Protein AF-A0A3C0APZ7-F1 (afdb_monomer)

Mean predicted aligned error: 13.55 Å

pLDDT: mean 83.1, std 17.29, range [38.62, 98.19]

Solvent-accessible surface area (backbone atoms only — not comparable to full-atom values): 8827 Å² total; per-residue (Å²): 139,86,82,87,84,90,82,88,80,79,71,66,66,64,59,57,59,59,67,74,69,73,79,76,78,73,78,77,69,78,77,70,59,94,86,65,74,79,60,93,86,74,73,74,55,76,66,56,51,48,52,51,52,52,52,62,49,48,72,32,54,46,53,64,85,29,27,54,70,100,46,60,48,64,36,74,67,33,55,51,48,53,52,53,40,56,66,42,58,80,81,44,96,66,71,79,42,72,53,68,48,56,58,33,66,42,86,90,45,96,80,47,56,55,70,29,66,40,72,68,57,37,52,47,32,49,53,48,53,53,52,53,38,43,75,70,73,49,130

Secondary structure (DSSP, 8-state):
----------SHHHHHHHHHSS-----------TTS-PPTTS---HHHHHHHHHHH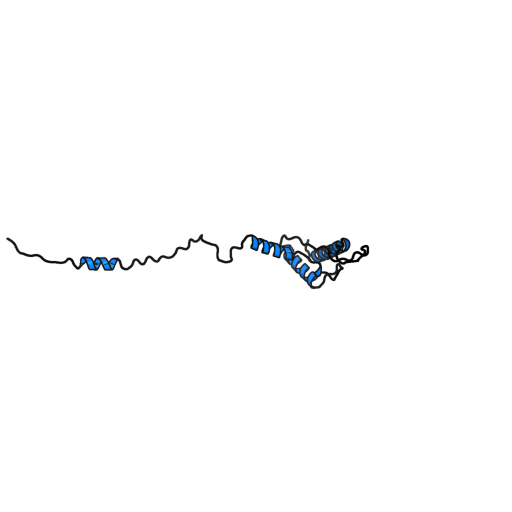HHTTEE-GGGBSTTSS-B-HHHHHHHHHHHHHTTT--PPPEEPPPSSEE-TTSSS--EEE--HHHHHHHHHHHHHHHHHTT--

Foldseek 3Di:
DDDDDDDDDPPPVVVVVVVVPPDPPPPPPVPPPPPPDDPPPPDDDPVVVVVVVVVVLCLLEAEPVQADPLALHGDPVSLVSLVVVLVCLVPDPHHRHYDWQQQAFDPPDPVRGRGDTDPVRSVSNVVVSVVSSVVSVND

Radius of gyration: 40.33 Å; Cα contacts (8 Å, |Δi|>4): 105; chains: 1; bounding box: 96×49×116 Å

Structure (mmCIF, N/CA/C/O backbone):
data_AF-A0A3C0APZ7-F1
#
_entry.id   AF-A0A3C0APZ7-F1
#
loop_
_atom_site.group_PDB
_atom_site.id
_atom_site.type_symbol
_atom_site.label_atom_id
_atom_site.label_alt_id
_atom_site.label_comp_id
_atom_site.label_asym_id
_atom_site.label_entity_id
_atom_site.label_seq_id
_atom_site.pdbx_PDB_ins_code
_atom_site.Cartn_x
_atom_site.Cartn_y
_atom_site.Cartn_z
_atom_site.occupancy
_atom_site.B_iso_or_equiv
_atom_site.auth_seq_id
_atom_site.auth_comp_id
_atom_site.auth_asym_id
_atom_site.auth_atom_id
_atom_site.pdbx_PDB_model_num
ATOM 1 N N . MET A 1 1 ? -84.025 29.867 86.760 1.00 38.62 1 MET A N 1
ATOM 2 C CA . MET A 1 1 ? -84.185 30.443 85.404 1.00 38.62 1 MET A CA 1
ATOM 3 C C . MET A 1 1 ? -83.205 31.596 85.291 1.00 38.62 1 MET A C 1
ATOM 5 O O . MET A 1 1 ? -83.316 32.539 86.051 1.00 38.62 1 MET A O 1
ATOM 9 N N . SER A 1 2 ? -82.065 31.374 84.645 1.00 44.28 2 SER A N 1
ATOM 10 C CA . SER A 1 2 ? -81.815 31.618 83.211 1.00 44.28 2 SER A CA 1
ATOM 11 C C . SER A 1 2 ? -80.941 32.869 83.07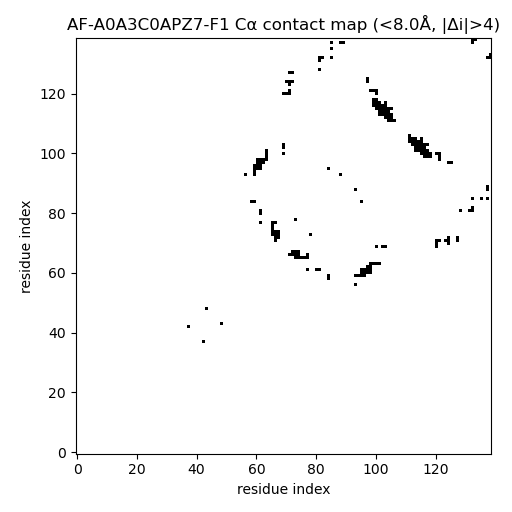2 1.00 44.28 2 SER A C 1
ATOM 13 O O . SER A 1 2 ? -81.441 33.988 83.111 1.00 44.28 2 SER A O 1
ATOM 15 N N . ILE A 1 3 ? -79.630 32.647 82.957 1.00 43.41 3 ILE A N 1
ATOM 16 C CA . ILE A 1 3 ? -78.614 33.656 82.635 1.00 43.41 3 ILE A CA 1
ATOM 17 C C . ILE A 1 3 ? -78.452 33.685 81.105 1.00 43.41 3 ILE A C 1
ATOM 19 O O . ILE A 1 3 ? -78.541 32.652 80.446 1.00 43.41 3 ILE A O 1
ATOM 23 N N . GLN A 1 4 ? -78.277 34.891 80.568 1.00 49.47 4 GLN A N 1
ATOM 24 C CA . GLN A 1 4 ? -78.013 35.233 79.160 1.00 49.47 4 GLN A CA 1
ATOM 25 C C . GLN A 1 4 ? -76.564 34.851 78.722 1.00 49.47 4 GLN A C 1
ATOM 27 O O . GLN A 1 4 ? -75.899 34.149 79.477 1.00 49.47 4 GLN A O 1
ATOM 32 N N . PRO A 1 5 ? -75.930 35.444 77.680 1.00 54.66 5 PRO A N 1
ATOM 33 C CA . PRO A 1 5 ? -76.294 35.736 76.283 1.00 54.66 5 PRO A CA 1
ATOM 34 C C . PRO A 1 5 ? -75.260 35.167 75.260 1.00 54.66 5 PRO A C 1
ATOM 36 O O . PRO A 1 5 ? -74.278 34.516 75.599 1.00 54.66 5 PRO A O 1
ATOM 39 N N . LYS A 1 6 ? -75.506 35.462 73.974 1.00 60.03 6 LYS A N 1
ATOM 40 C CA . LYS A 1 6 ? -74.662 35.283 72.772 1.00 60.03 6 LYS A CA 1
ATOM 41 C C . LYS A 1 6 ? -73.257 35.931 72.883 1.00 60.03 6 LYS A C 1
ATOM 43 O O . LYS A 1 6 ? -73.159 36.985 73.500 1.00 60.03 6 LYS A O 1
ATOM 48 N N . ILE A 1 7 ? -72.261 35.419 72.130 1.00 54.16 7 ILE A N 1
ATOM 49 C CA . ILE A 1 7 ? -71.457 36.123 71.082 1.00 54.16 7 ILE A CA 1
ATOM 50 C C . ILE A 1 7 ? -70.062 35.476 70.846 1.00 54.16 7 ILE A C 1
ATOM 52 O O . ILE A 1 7 ? -69.281 35.295 71.768 1.00 54.16 7 ILE A O 1
ATOM 56 N N . ALA A 1 8 ? -69.791 35.226 69.555 1.00 50.59 8 ALA A N 1
ATOM 57 C CA . ALA A 1 8 ? -68.523 35.223 68.800 1.00 50.59 8 ALA A CA 1
ATOM 58 C C . ALA A 1 8 ? -67.289 34.412 69.244 1.00 50.59 8 ALA A C 1
ATOM 60 O O . ALA A 1 8 ? -66.637 34.728 70.229 1.00 50.59 8 ALA A O 1
ATOM 61 N N . SER A 1 9 ? -66.822 33.549 68.330 1.00 48.12 9 SER A N 1
ATOM 62 C CA . SER A 1 9 ? -65.384 33.359 68.045 1.00 48.12 9 SER A CA 1
ATOM 63 C C . SER A 1 9 ? -65.138 32.590 66.729 1.00 48.12 9 SER A C 1
ATOM 65 O O . SER A 1 9 ? -64.423 31.597 66.680 1.00 48.12 9 SER A O 1
ATOM 67 N N . LEU A 1 10 ? -65.706 33.065 65.614 1.00 51.59 10 LEU A N 1
ATOM 68 C CA . LEU A 1 10 ? -65.445 32.506 64.275 1.00 51.59 10 LEU A CA 1
ATOM 69 C C . LEU A 1 10 ? -64.156 32.965 63.536 1.00 51.59 10 LEU A C 1
ATOM 71 O O . LEU A 1 10 ? -63.868 32.351 62.511 1.00 51.59 10 LEU A O 1
ATOM 75 N N . PRO A 1 11 ? -63.327 33.948 63.970 1.00 51.88 11 PRO A N 1
ATOM 76 C CA . PRO A 1 11 ? -62.185 34.369 63.146 1.00 51.88 11 PRO A CA 1
ATOM 77 C C . PRO A 1 11 ? -60.875 33.606 63.423 1.00 51.88 11 PRO A C 1
ATOM 79 O O . PRO A 1 11 ? -59.951 33.688 62.620 1.00 51.88 11 PRO A O 1
ATOM 82 N N . ALA A 1 12 ? -60.764 32.853 64.524 1.00 51.09 12 ALA A N 1
ATOM 83 C CA . ALA A 1 12 ? -59.490 32.239 64.927 1.00 51.09 12 ALA A CA 1
ATOM 84 C C . ALA A 1 12 ? -59.140 30.956 64.146 1.00 51.09 12 ALA A C 1
ATOM 86 O O . ALA A 1 12 ? -57.969 30.665 63.916 1.00 51.09 12 ALA A O 1
ATOM 87 N N . ILE A 1 13 ? -60.147 30.203 63.694 1.00 54.56 13 ILE A N 1
ATOM 88 C CA . ILE A 1 13 ? -59.936 28.911 63.018 1.00 54.56 13 ILE A CA 1
ATOM 89 C C . ILE A 1 13 ? -59.510 29.116 61.554 1.00 54.56 13 ILE A C 1
ATOM 91 O O . ILE A 1 13 ? -58.686 28.366 61.033 1.00 54.56 13 ILE A O 1
ATOM 95 N N . ALA A 1 14 ? -59.999 30.177 60.903 1.00 54.94 14 ALA A N 1
ATOM 96 C CA . ALA A 1 14 ? -59.677 30.475 59.508 1.00 54.94 14 ALA A CA 1
ATOM 97 C C . ALA A 1 14 ? -58.212 30.910 59.307 1.00 54.94 14 ALA A C 1
ATOM 99 O O . ALA A 1 14 ? -57.615 30.600 58.278 1.00 54.94 14 ALA A O 1
ATOM 100 N N . LEU A 1 15 ? -57.611 31.577 60.298 1.00 54.22 15 LEU A N 1
ATOM 101 C CA . LEU A 1 15 ? -56.221 32.036 60.218 1.00 54.22 15 LEU A CA 1
ATOM 102 C C . LEU A 1 15 ? -55.214 30.891 60.440 1.00 54.22 15 LEU A C 1
ATOM 104 O O . LEU A 1 15 ? -54.154 30.867 59.819 1.00 54.22 15 LEU A O 1
ATOM 108 N N . ALA A 1 16 ? -55.569 29.901 61.267 1.00 57.19 16 ALA A N 1
ATOM 109 C CA . ALA A 1 16 ? -54.731 28.727 61.509 1.00 57.19 16 ALA A CA 1
ATOM 110 C C . ALA A 1 16 ? -54.654 27.792 60.286 1.00 57.19 16 ALA A C 1
ATOM 112 O O . ALA A 1 16 ? -53.605 27.208 60.024 1.00 57.19 16 ALA A O 1
ATOM 113 N N . ALA A 1 17 ? -55.728 27.691 59.494 1.00 57.53 17 ALA A N 1
ATOM 114 C CA . ALA A 1 17 ? -55.761 26.832 58.308 1.00 57.53 17 ALA A CA 1
ATOM 115 C C . ALA A 1 17 ? -54.857 27.332 57.160 1.00 57.53 17 ALA A C 1
ATOM 117 O O . ALA A 1 17 ? -54.326 26.522 56.399 1.00 57.53 17 ALA A O 1
ATOM 118 N N . MET A 1 18 ? -54.627 28.647 57.051 1.00 57.19 18 MET A N 1
ATOM 119 C CA . MET A 1 18 ? -53.760 29.213 56.006 1.00 57.19 18 MET A CA 1
ATOM 120 C C . MET A 1 18 ? -52.263 29.034 56.295 1.00 57.19 18 MET A C 1
ATOM 122 O O . MET A 1 18 ? -51.472 28.968 55.358 1.00 57.19 18 MET A O 1
ATOM 126 N N . LEU A 1 19 ? -51.862 28.894 57.564 1.00 56.09 19 LEU A N 1
ATOM 127 C CA . LEU A 1 19 ? -50.453 28.715 57.940 1.00 56.09 19 LEU A CA 1
ATOM 128 C C . LEU A 1 19 ? -49.930 27.292 57.679 1.00 56.09 19 LEU A C 1
ATOM 130 O O . LEU A 1 19 ? -48.727 27.104 57.525 1.00 56.09 19 LEU A O 1
ATOM 134 N N . ILE A 1 20 ? -50.813 26.293 57.579 1.00 55.88 20 ILE A N 1
ATOM 135 C CA . ILE A 1 20 ? -50.422 24.884 57.383 1.00 55.88 20 ILE A CA 1
ATOM 136 C C . ILE A 1 20 ? -50.252 24.543 55.889 1.00 55.88 20 ILE A C 1
ATOM 138 O O . ILE A 1 20 ? -49.558 23.591 55.544 1.00 55.88 20 ILE A O 1
ATOM 142 N N . SER A 1 21 ? -50.810 25.349 54.977 1.00 57.91 21 SER A N 1
ATOM 143 C CA . SER A 1 21 ? -50.716 25.105 53.524 1.00 57.91 21 SER A CA 1
ATOM 144 C C . SER A 1 21 ? -49.507 25.770 52.844 1.00 57.91 21 SER A C 1
ATOM 146 O O . SER A 1 21 ? -49.362 25.674 51.629 1.00 57.91 21 SER A O 1
ATOM 148 N N . GLY A 1 22 ? -48.631 26.446 53.598 1.00 54.31 22 GLY A N 1
ATOM 149 C CA . GLY A 1 22 ? -47.574 27.303 53.042 1.00 54.31 22 GLY A CA 1
ATOM 150 C C . GLY A 1 22 ? -46.266 26.626 52.613 1.00 54.31 22 GLY A C 1
ATOM 151 O O . GLY A 1 22 ? -45.477 27.261 51.923 1.00 54.31 22 GLY A O 1
ATOM 152 N N . CYS A 1 23 ? -46.009 25.362 52.967 1.00 60.34 23 CYS A N 1
ATOM 153 C CA . CYS A 1 23 ? -44.718 24.716 52.683 1.00 60.34 23 CYS A CA 1
ATOM 154 C C . CYS A 1 23 ? -44.875 23.296 52.125 1.00 60.34 23 CYS A C 1
ATOM 156 O O . CYS A 1 23 ? -44.377 22.330 52.694 1.00 60.34 23 CYS A O 1
ATOM 158 N N . GLN A 1 24 ? -45.539 23.157 50.981 1.00 58.34 24 GLN A N 1
ATOM 159 C CA . GLN A 1 24 ? -45.313 22.013 50.094 1.00 58.34 24 GLN A CA 1
ATOM 160 C C . GLN A 1 24 ? -44.820 22.522 48.744 1.00 58.34 24 GLN A C 1
ATOM 162 O O . GLN A 1 24 ? -45.464 22.354 47.712 1.00 58.34 24 GLN A O 1
ATOM 167 N N . HIS A 1 25 ? -43.649 23.163 48.751 1.00 54.84 25 HIS A N 1
ATOM 168 C CA . HIS A 1 25 ? -42.860 23.271 47.533 1.00 54.84 25 HIS A CA 1
ATOM 169 C C . HIS A 1 25 ? -42.387 21.853 47.219 1.00 54.84 25 HIS A C 1
ATOM 171 O O . HIS A 1 25 ? -41.370 21.399 47.744 1.00 54.84 25 HIS A O 1
ATOM 177 N N . LYS A 1 26 ? -43.187 21.104 46.448 1.00 58.81 26 LYS A N 1
ATOM 178 C CA . LYS A 1 26 ? -42.721 19.857 45.853 1.00 58.81 26 LYS A CA 1
ATOM 179 C C . LYS A 1 26 ? -41.481 20.241 45.066 1.00 58.81 26 LYS A C 1
ATOM 181 O O . LYS A 1 26 ? -41.586 20.928 44.053 1.00 58.81 26 LYS A O 1
ATOM 186 N N . GLN A 1 27 ? -40.311 19.864 45.574 1.00 58.06 27 GLN A N 1
ATOM 187 C CA . GLN A 1 27 ? -39.112 19.869 44.765 1.00 58.06 27 GLN A CA 1
ATOM 188 C C . GLN A 1 27 ? -39.412 18.898 43.632 1.00 58.06 27 GLN A C 1
ATOM 190 O O . GLN A 1 27 ? -39.370 17.683 43.811 1.00 58.06 27 GLN A O 1
ATOM 195 N N . HIS A 1 28 ? -39.815 19.441 42.489 1.00 53.41 28 HIS A N 1
ATOM 196 C CA . HIS A 1 28 ? -39.786 18.719 41.237 1.00 53.41 28 HIS A CA 1
ATOM 197 C C . HIS A 1 28 ? -38.305 18.544 40.909 1.00 53.41 28 HIS A C 1
ATOM 199 O O . HIS A 1 28 ? -37.739 19.280 40.107 1.00 53.41 28 HIS A O 1
ATOM 205 N N . HIS A 1 29 ? -37.652 17.604 41.593 1.00 57.47 29 HIS A N 1
ATOM 206 C CA . HIS A 1 29 ? -36.475 16.972 41.032 1.00 57.47 29 HIS A CA 1
ATOM 207 C C . HIS A 1 29 ? -37.005 16.287 39.783 1.00 57.47 29 HIS A C 1
ATOM 209 O O . HIS A 1 29 ? -37.800 15.352 39.879 1.00 57.47 29 HIS A O 1
ATOM 215 N N . ALA A 1 30 ? -36.693 16.847 38.617 1.00 60.88 30 ALA A N 1
ATOM 216 C CA . ALA A 1 30 ? -36.866 16.121 37.377 1.00 60.88 30 ALA A CA 1
ATOM 217 C C . ALA A 1 30 ? -35.982 14.882 37.515 1.00 60.88 30 ALA A C 1
ATOM 2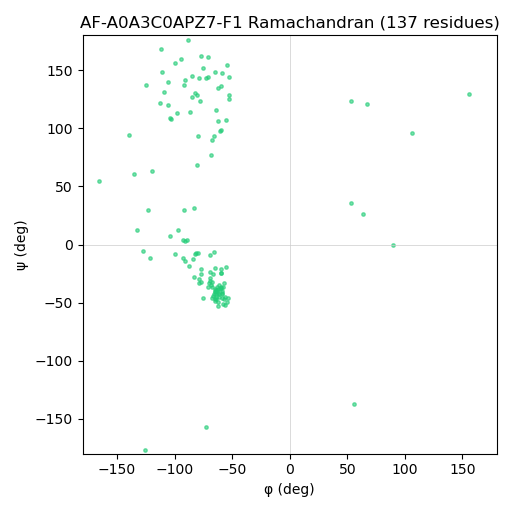19 O O . ALA A 1 30 ? -34.760 14.965 37.405 1.00 60.88 30 AL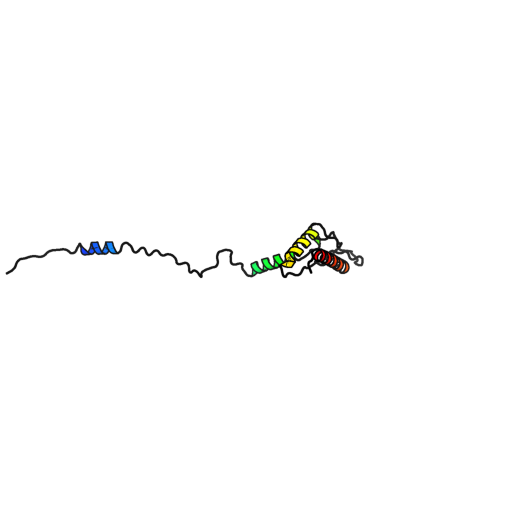A A O 1
ATOM 220 N N . GLU A 1 31 ? -36.597 13.762 37.875 1.00 58.56 31 GLU A N 1
ATOM 221 C CA . GLU A 1 31 ? -35.961 12.459 37.840 1.00 58.56 31 GLU A CA 1
ATOM 222 C C . GLU A 1 31 ? -35.712 12.200 36.356 1.00 58.56 31 GLU A C 1
ATOM 224 O O . GLU A 1 31 ? -36.622 11.827 35.618 1.00 58.56 31 GLU A O 1
ATOM 229 N N . ILE A 1 32 ? -34.517 12.557 35.876 1.00 62.00 32 ILE A N 1
ATOM 230 C CA . ILE A 1 32 ? -34.091 12.180 34.533 1.00 62.00 32 ILE A CA 1
ATOM 231 C C . ILE A 1 32 ? -34.027 10.655 34.582 1.00 62.00 32 ILE A C 1
ATOM 233 O O . ILE A 1 32 ? -33.253 10.130 35.389 1.00 62.00 32 ILE A O 1
ATOM 237 N N . PRO A 1 33 ? -34.856 9.936 33.805 1.00 64.88 33 PRO A N 1
ATOM 238 C CA . PRO A 1 33 ? -34.809 8.486 33.793 1.00 64.88 33 PRO A CA 1
ATOM 239 C C . PRO A 1 33 ? -33.368 8.062 33.517 1.00 64.88 33 PRO A C 1
ATOM 241 O O . PRO A 1 33 ? -32.783 8.499 32.523 1.00 64.88 33 PRO A O 1
ATOM 244 N N . TYR A 1 34 ? -32.804 7.233 34.398 1.00 57.66 34 TYR A N 1
ATOM 245 C CA . TYR A 1 34 ? -31.435 6.717 34.277 1.00 57.66 34 TYR A CA 1
ATOM 246 C C . TYR A 1 34 ? -31.197 6.004 32.928 1.00 57.66 34 TYR A C 1
ATOM 248 O O . TYR A 1 34 ? -30.066 5.927 32.462 1.00 57.66 34 TYR A O 1
ATOM 256 N N . ASP A 1 35 ? -32.277 5.591 32.255 1.00 65.69 35 ASP A N 1
ATOM 257 C CA . ASP A 1 35 ? -32.267 4.941 30.941 1.00 65.69 35 ASP A CA 1
ATOM 258 C C . ASP A 1 35 ? -32.421 5.892 29.737 1.00 65.69 35 ASP A C 1
ATOM 260 O O . ASP A 1 35 ? -32.535 5.434 28.600 1.00 65.69 35 ASP A O 1
ATOM 264 N N . SER A 1 36 ? -32.472 7.212 29.926 1.00 64.19 36 SER A N 1
ATOM 265 C CA . SER A 1 36 ? -32.793 8.123 28.821 1.00 64.19 36 SER A CA 1
ATOM 266 C C . SER A 1 36 ? -31.559 8.835 28.271 1.00 64.19 36 SER A C 1
ATOM 268 O O . SER A 1 36 ? -31.034 9.755 28.883 1.00 64.19 36 SER A O 1
ATOM 270 N N . VAL A 1 37 ? -31.178 8.399 27.065 1.00 69.25 37 VAL A N 1
ATOM 271 C CA . VAL A 1 37 ? -30.173 8.929 26.126 1.00 69.25 37 VAL A CA 1
ATOM 272 C C . VAL A 1 37 ? -28.706 8.853 26.554 1.00 69.25 37 VAL A C 1
ATOM 274 O O . VAL A 1 37 ? -28.271 9.430 27.547 1.00 69.25 37 VAL A O 1
ATOM 277 N N . ALA A 1 38 ? -27.918 8.151 25.732 1.00 78.38 38 ALA A N 1
ATOM 278 C CA . ALA A 1 38 ? -26.475 8.085 25.898 1.00 78.38 38 ALA A CA 1
ATOM 279 C C . ALA A 1 38 ? -25.867 9.505 25.841 1.00 78.38 38 ALA A C 1
ATOM 281 O O . ALA A 1 38 ? -26.399 10.366 25.128 1.00 78.38 38 ALA A O 1
ATOM 282 N N . PRO A 1 39 ? -24.774 9.775 26.580 1.00 81.94 39 PRO A N 1
ATOM 283 C CA . PRO A 1 39 ? -24.165 11.099 26.622 1.00 81.94 39 PRO A CA 1
ATOM 284 C C . PRO A 1 39 ? -23.866 11.636 25.218 1.00 81.94 39 PRO A C 1
ATOM 286 O O . PRO A 1 39 ? -23.489 10.881 24.318 1.00 81.94 39 PRO A O 1
ATOM 289 N N . LEU A 1 40 ? -24.014 12.947 25.023 1.00 78.06 40 LEU A N 1
ATOM 290 C CA . LEU A 1 40 ? -23.688 13.579 23.744 1.00 78.06 40 LEU A CA 1
ATOM 291 C C . LEU A 1 40 ? -22.254 13.212 23.329 1.00 78.06 40 LEU A C 1
ATOM 293 O O . LEU A 1 40 ? -21.324 13.342 24.122 1.00 78.06 40 LEU A O 1
ATOM 297 N N . GLY A 1 41 ? -22.100 12.725 22.097 1.00 80.44 41 GLY A N 1
ATOM 298 C CA . GLY A 1 41 ? -20.822 12.247 21.559 1.00 80.44 41 GLY A CA 1
ATOM 299 C C . GLY A 1 41 ? -20.512 10.764 21.795 1.00 80.44 41 GLY A C 1
ATOM 300 O O . GLY A 1 41 ? -19.477 10.303 21.336 1.00 80.44 41 GLY A O 1
ATOM 301 N N . THR A 1 42 ? -21.382 10.003 22.470 1.00 82.56 42 THR A N 1
ATOM 302 C CA . THR A 1 42 ? -21.197 8.542 22.653 1.00 82.56 42 THR A CA 1
ATOM 303 C C . THR A 1 42 ? -21.890 7.691 21.592 1.00 82.56 42 THR A C 1
ATOM 305 O O . THR A 1 42 ? -21.634 6.494 21.505 1.00 82.56 42 THR A O 1
ATOM 308 N N . ILE A 1 43 ? -22.761 8.297 20.782 1.00 83.44 43 ILE A N 1
ATOM 309 C CA . ILE A 1 43 ? -23.449 7.638 19.672 1.00 83.44 43 ILE A CA 1
ATOM 310 C C . ILE A 1 43 ? -22.917 8.250 18.382 1.00 83.44 43 ILE A C 1
ATOM 312 O O . ILE A 1 43 ? -23.027 9.458 18.178 1.00 83.44 43 ILE A O 1
ATOM 316 N N . SER A 1 44 ? -22.360 7.401 17.528 1.00 87.00 44 SER A N 1
ATOM 317 C CA . SER A 1 44 ? -22.036 7.716 16.141 1.00 87.00 44 SER A CA 1
ATOM 318 C C . SER A 1 44 ? -23.059 7.011 15.257 1.00 87.00 44 SER A C 1
ATOM 320 O O . SER A 1 44 ? -23.452 5.886 15.576 1.00 87.00 44 SER A O 1
ATOM 322 N N . ASP A 1 45 ? -23.542 7.656 14.199 1.00 90.25 45 ASP A N 1
ATOM 323 C CA . ASP A 1 45 ? -24.448 6.984 13.269 1.00 90.25 45 ASP A CA 1
ATOM 324 C C . ASP A 1 45 ? -23.705 5.927 12.433 1.00 90.25 45 ASP A C 1
ATOM 326 O O . ASP A 1 45 ? -22.477 5.934 12.322 1.00 90.25 45 ASP A O 1
ATOM 330 N N . ASP A 1 46 ? -24.449 4.995 11.838 1.00 93.44 46 ASP A N 1
ATOM 331 C CA . ASP A 1 46 ? -23.867 3.897 11.059 1.00 93.44 46 ASP A CA 1
ATOM 332 C C . ASP A 1 46 ? -23.025 4.382 9.864 1.00 93.44 46 ASP A C 1
ATOM 334 O O . ASP A 1 46 ? -22.164 3.649 9.377 1.00 93.44 46 ASP A O 1
ATOM 338 N N . ILE A 1 47 ? -23.286 5.585 9.339 1.00 94.50 47 ILE A N 1
ATOM 339 C CA . ILE A 1 47 ? -22.530 6.148 8.215 1.00 94.50 47 ILE A CA 1
ATOM 340 C C . ILE A 1 47 ? -21.170 6.623 8.718 1.00 94.50 47 ILE A C 1
ATOM 342 O O . ILE A 1 47 ? -20.156 6.305 8.100 1.00 94.50 47 ILE A O 1
ATOM 346 N N . TRP A 1 48 ? -21.134 7.335 9.840 1.00 93.38 48 TRP A N 1
ATOM 347 C CA . TRP A 1 48 ? -19.902 7.812 10.461 1.00 93.38 48 TRP A CA 1
ATOM 348 C C . TRP A 1 48 ? -19.035 6.664 10.961 1.00 93.38 48 TRP A C 1
ATOM 350 O O . TRP A 1 48 ? -17.841 6.658 10.682 1.00 93.38 48 TRP A O 1
ATOM 360 N N . GLN A 1 49 ? -19.627 5.648 11.593 1.00 94.06 49 GLN A N 1
ATOM 361 C CA . GLN A 1 49 ? -18.889 4.444 11.993 1.00 94.06 49 GLN A CA 1
ATOM 362 C C . GLN A 1 49 ? -18.247 3.747 10.787 1.00 94.06 49 GLN A C 1
ATOM 364 O O . GLN A 1 49 ? -17.090 3.347 10.844 1.00 94.06 49 GLN A O 1
ATOM 369 N N . LYS A 1 50 ? -18.958 3.653 9.656 1.00 95.06 50 LYS A N 1
ATOM 370 C CA . LYS A 1 50 ? -18.384 3.092 8.422 1.00 95.06 50 LYS A CA 1
ATOM 371 C C . LYS A 1 50 ? -17.295 3.971 7.825 1.00 95.06 50 LYS A C 1
ATOM 373 O O . LYS A 1 50 ? -16.359 3.450 7.232 1.00 95.06 50 LYS A O 1
ATOM 378 N N . GLN A 1 51 ? -17.425 5.293 7.904 1.00 95.50 51 GLN A N 1
ATOM 379 C CA . GLN A 1 51 ? -16.375 6.204 7.446 1.00 95.50 51 GLN A CA 1
ATOM 380 C C . GLN A 1 51 ? -15.111 6.052 8.290 1.00 95.50 51 GLN A C 1
ATOM 382 O O . GLN A 1 51 ? -14.023 6.013 7.726 1.00 95.50 51 GLN A O 1
ATOM 387 N N . GLU A 1 52 ? -15.267 5.909 9.604 1.00 93.38 52 GLU A N 1
ATOM 388 C CA . GLU A 1 52 ? -14.179 5.626 10.536 1.00 93.38 52 GLU A CA 1
ATOM 389 C C . GLU A 1 52 ? -13.524 4.275 10.220 1.00 93.38 52 GLU A C 1
ATOM 391 O O . GLU A 1 52 ? -12.329 4.234 9.948 1.00 93.38 52 GLU A O 1
ATOM 396 N N . GLU A 1 53 ? -14.301 3.191 10.119 1.00 92.94 53 GLU A N 1
ATOM 397 C CA . GLU A 1 53 ? -13.779 1.856 9.790 1.00 92.94 53 GLU A CA 1
ATOM 398 C C . GLU A 1 53 ? -13.063 1.823 8.429 1.00 92.94 53 GLU A C 1
ATOM 400 O O . GLU A 1 53 ? -11.984 1.244 8.304 1.00 92.94 53 GLU A O 1
ATOM 405 N N . ASN A 1 54 ? -13.620 2.479 7.406 1.00 94.00 54 ASN A N 1
ATOM 406 C CA . ASN A 1 54 ? -12.985 2.563 6.090 1.00 94.00 54 ASN A CA 1
ATOM 407 C C . ASN A 1 54 ? -11.716 3.424 6.107 1.00 94.00 54 ASN A C 1
ATOM 409 O O . ASN A 1 54 ? -10.779 3.125 5.371 1.00 94.00 54 ASN A O 1
ATOM 413 N N . GLY A 1 55 ? -11.684 4.484 6.920 1.00 94.25 55 GLY A N 1
ATOM 414 C CA . GLY A 1 55 ? -10.487 5.294 7.136 1.00 94.25 55 GLY A CA 1
ATOM 415 C C . GLY A 1 55 ? -9.372 4.455 7.751 1.00 94.25 55 GLY A C 1
ATOM 416 O O . GLY A 1 55 ? -8.282 4.385 7.190 1.00 94.25 55 GLY A O 1
ATOM 417 N N . GLU A 1 56 ? -9.688 3.716 8.812 1.00 93.81 56 GLU A N 1
ATOM 418 C CA . GLU A 1 56 ? -8.754 2.794 9.464 1.00 93.81 56 GLU A CA 1
ATOM 419 C C . GLU A 1 56 ? -8.267 1.684 8.520 1.00 93.81 56 GLU A C 1
ATOM 421 O O . GLU A 1 56 ? -7.092 1.324 8.537 1.00 93.81 56 GLU A O 1
ATOM 426 N N . ALA A 1 57 ? -9.139 1.154 7.657 1.00 94.06 57 ALA A N 1
ATOM 427 C CA . ALA A 1 57 ? -8.747 0.183 6.638 1.00 94.06 57 ALA A CA 1
ATOM 428 C C . ALA A 1 57 ? -7.844 0.802 5.553 1.00 94.06 57 ALA A C 1
ATOM 430 O O . ALA A 1 57 ? -6.968 0.119 5.017 1.00 94.06 57 ALA A O 1
ATOM 431 N N . SER A 1 58 ? -8.036 2.086 5.226 1.00 95.44 58 SER A N 1
ATOM 432 C CA . SER A 1 58 ? -7.237 2.783 4.210 1.00 95.44 58 SER A CA 1
ATOM 433 C C . SER A 1 58 ? -5.770 2.951 4.613 1.00 95.44 58 SER A C 1
ATOM 435 O O . SER A 1 58 ? -4.905 2.939 3.741 1.00 95.44 58 SER A O 1
ATOM 437 N N . ASP A 1 59 ? -5.473 2.962 5.915 1.00 95.19 59 ASP A N 1
ATOM 438 C CA . ASP A 1 59 ? -4.105 2.995 6.452 1.00 95.19 59 ASP A CA 1
ATOM 439 C C . ASP A 1 59 ? -3.294 1.717 6.149 1.00 95.19 59 ASP A C 1
ATOM 441 O O . ASP A 1 59 ? -2.110 1.633 6.465 1.00 95.19 59 ASP A O 1
ATOM 445 N N . PHE A 1 60 ? -3.918 0.688 5.568 1.00 96.50 60 PHE A N 1
ATOM 446 C CA . PHE A 1 60 ? -3.250 -0.540 5.121 1.00 96.50 60 PHE A CA 1
ATOM 447 C C . PHE A 1 60 ? -3.062 -0.587 3.599 1.00 96.50 60 PHE A C 1
ATOM 449 O O . PHE A 1 60 ? -2.632 -1.612 3.058 1.00 96.50 60 PHE A O 1
ATOM 456 N N . VAL A 1 61 ? -3.376 0.509 2.899 1.00 97.12 61 VAL A N 1
ATOM 457 C CA . VAL A 1 61 ? -3.219 0.641 1.449 1.00 97.12 61 VAL A CA 1
ATOM 458 C C . VAL A 1 61 ? -1.923 1.378 1.134 1.00 97.12 61 VAL A C 1
ATOM 460 O O . VAL A 1 61 ? -1.787 2.570 1.381 1.00 97.12 61 VAL A O 1
ATOM 463 N N . ILE A 1 62 ? -0.978 0.664 0.533 1.00 97.12 62 ILE A N 1
ATOM 464 C CA . ILE A 1 62 ? 0.287 1.216 0.051 1.00 97.12 62 ILE A CA 1
ATOM 465 C C . ILE A 1 62 ? 0.067 1.749 -1.363 1.00 97.12 62 ILE A C 1
ATOM 467 O O . ILE A 1 62 ? -0.196 0.968 -2.284 1.00 97.12 62 ILE A O 1
ATOM 471 N N . VAL A 1 63 ? 0.182 3.064 -1.531 1.00 95.88 63 VAL A N 1
ATOM 472 C CA . VAL A 1 63 ? -0.207 3.765 -2.765 1.00 95.88 63 VAL A CA 1
ATOM 473 C C . VAL A 1 63 ? 0.964 3.974 -3.725 1.00 95.88 63 VAL A C 1
ATOM 475 O O . VAL A 1 63 ? 2.135 3.977 -3.336 1.00 95.88 63 VAL A O 1
ATOM 478 N N . GLU A 1 64 ? 0.673 4.202 -5.008 1.00 94.12 64 GLU A N 1
ATOM 479 C CA . GLU A 1 64 ? 1.711 4.354 -6.044 1.00 94.12 64 GLU A CA 1
ATOM 480 C C . GLU A 1 64 ? 2.720 5.488 -5.741 1.00 94.12 64 GLU A C 1
ATOM 482 O O . GLU A 1 64 ? 3.911 5.355 -6.036 1.00 94.12 64 GLU A O 1
ATOM 487 N N . SER A 1 65 ? 2.286 6.573 -5.087 1.00 94.75 65 SER A N 1
ATOM 488 C CA . SER A 1 65 ? 3.150 7.708 -4.722 1.00 94.75 65 SER A CA 1
ATOM 489 C C . SER A 1 65 ? 4.181 7.407 -3.629 1.00 94.75 65 SER A C 1
ATOM 491 O O . SER A 1 65 ? 5.055 8.233 -3.368 1.00 94.75 65 SER A O 1
ATOM 493 N N . GLU A 1 66 ? 4.106 6.246 -2.981 1.00 97.44 66 GLU A N 1
ATOM 494 C CA . GLU A 1 66 ? 5.081 5.795 -1.979 1.00 97.44 66 GLU A CA 1
ATOM 495 C C . GLU A 1 66 ? 6.324 5.158 -2.606 1.00 97.44 66 GLU A C 1
ATOM 497 O O . GLU A 1 66 ? 7.335 4.918 -1.938 1.00 97.44 66 GLU A O 1
ATOM 502 N N . PHE A 1 67 ? 6.284 4.947 -3.919 1.00 96.62 67 PHE A N 1
ATOM 503 C CA . PHE A 1 67 ? 7.399 4.456 -4.707 1.00 96.62 67 PHE A CA 1
ATOM 504 C C . PHE A 1 67 ? 8.118 5.594 -5.436 1.00 96.62 67 PHE A C 1
ATOM 506 O O . PHE A 1 67 ? 7.574 6.658 -5.734 1.00 96.62 67 PHE A O 1
ATOM 513 N N . VAL A 1 68 ? 9.387 5.363 -5.758 1.00 95.75 68 VAL A N 1
ATOM 514 C CA . VAL A 1 68 ? 10.180 6.269 -6.587 1.00 95.75 68 VAL A CA 1
ATOM 515 C C . VAL A 1 68 ? 9.815 6.028 -8.053 1.00 95.75 68 VAL A C 1
ATOM 517 O O . VAL A 1 68 ? 10.378 5.144 -8.701 1.00 95.75 68 VAL A O 1
ATOM 520 N N . GLY A 1 69 ? 8.863 6.807 -8.574 1.00 89.81 69 GLY A N 1
ATOM 521 C CA . GLY A 1 69 ? 8.406 6.724 -9.965 1.00 89.81 69 GLY A CA 1
ATOM 522 C C . GLY A 1 69 ? 7.933 5.316 -10.346 1.00 89.81 69 GLY A C 1
ATOM 523 O O . GLY A 1 69 ? 7.297 4.625 -9.556 1.00 89.81 69 GLY A O 1
ATOM 524 N N . THR A 1 70 ? 8.302 4.843 -11.537 1.00 89.44 70 THR A N 1
ATOM 525 C CA . THR A 1 70 ? 7.925 3.512 -12.054 1.00 89.44 70 THR A CA 1
ATOM 526 C C . THR A 1 70 ? 8.843 2.388 -11.554 1.00 89.44 70 THR A C 1
ATOM 528 O O . THR A 1 70 ? 9.125 1.435 -12.281 1.00 89.44 70 THR A O 1
ATOM 531 N N . THR A 1 71 ? 9.385 2.511 -10.341 1.00 94.06 71 THR A N 1
ATOM 532 C CA . THR A 1 71 ? 10.274 1.503 -9.746 1.00 94.06 71 THR A CA 1
ATOM 533 C C . THR A 1 71 ? 9.609 0.801 -8.563 1.00 94.06 71 THR A C 1
ATOM 535 O O . THR A 1 71 ? 8.567 1.229 -8.062 1.00 94.06 71 THR A O 1
ATOM 538 N N . ALA A 1 72 ? 10.224 -0.293 -8.106 1.00 96.12 72 ALA A N 1
ATOM 539 C CA . ALA A 1 72 ? 9.843 -0.980 -6.872 1.00 96.12 72 ALA A CA 1
ATOM 540 C C . ALA A 1 72 ? 10.571 -0.434 -5.629 1.00 96.12 72 ALA A C 1
ATOM 542 O O . ALA A 1 72 ? 10.430 -0.983 -4.540 1.00 96.12 72 ALA A O 1
ATOM 543 N N . LYS A 1 73 ? 11.378 0.625 -5.781 1.00 97.31 73 LYS A N 1
ATOM 544 C CA . LYS A 1 73 ? 12.071 1.263 -4.663 1.00 97.31 73 LYS A CA 1
ATOM 545 C C . LYS A 1 73 ? 11.104 2.201 -3.947 1.00 97.31 73 LYS A C 1
ATOM 547 O O . LYS A 1 73 ? 10.506 3.060 -4.589 1.00 97.31 73 LYS A O 1
ATOM 552 N N . LEU A 1 74 ? 11.0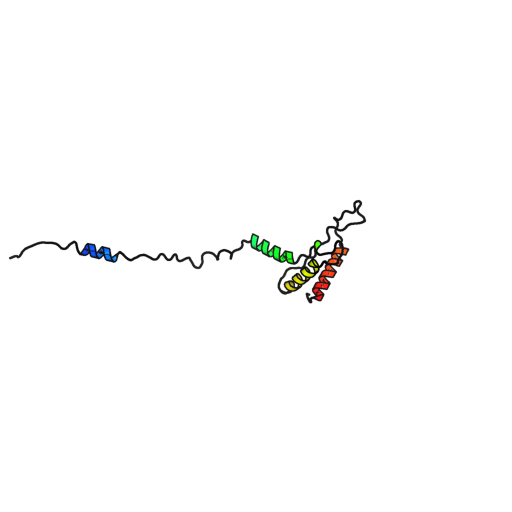02 2.066 -2.632 1.00 97.56 74 LEU A N 1
ATOM 553 C CA . LEU A 1 74 ? 10.217 2.968 -1.796 1.00 97.56 74 LEU A CA 1
ATOM 554 C C . LEU A 1 74 ? 10.932 4.303 -1.597 1.00 97.56 74 LEU A C 1
ATOM 556 O O . LEU A 1 74 ? 12.163 4.395 -1.646 1.00 97.56 74 LEU A O 1
ATOM 560 N N . ASN A 1 75 ? 10.143 5.349 -1.391 1.00 97.81 75 ASN A N 1
ATOM 561 C CA . ASN A 1 75 ? 10.636 6.600 -0.835 1.00 97.81 75 ASN A CA 1
ATOM 562 C C . ASN A 1 75 ? 10.574 6.557 0.706 1.00 97.81 75 ASN A C 1
ATOM 564 O O . ASN A 1 75 ? 10.084 5.597 1.296 1.00 97.81 75 ASN A O 1
ATOM 568 N N . ALA A 1 76 ? 11.077 7.604 1.365 1.00 97.94 76 ALA A N 1
ATOM 569 C CA . ALA A 1 76 ? 11.116 7.655 2.827 1.00 97.94 76 ALA A CA 1
ATOM 570 C C . ALA A 1 76 ? 9.719 7.559 3.472 1.00 97.94 76 ALA A C 1
ATOM 572 O O . ALA A 1 76 ? 9.576 6.914 4.506 1.00 97.94 76 ALA A O 1
ATOM 573 N N . ALA A 1 77 ? 8.695 8.154 2.848 1.00 97.38 77 ALA A N 1
ATOM 574 C CA . ALA A 1 77 ? 7.324 8.076 3.345 1.00 97.38 77 ALA A CA 1
ATOM 575 C C . ALA A 1 77 ? 6.785 6.641 3.265 1.00 97.38 77 ALA A C 1
ATOM 577 O O . ALA A 1 77 ? 6.262 6.145 4.255 1.00 97.38 77 ALA A O 1
ATOM 578 N N . GLY A 1 78 ? 7.012 5.945 2.146 1.00 97.81 78 GLY A N 1
ATOM 579 C CA . GLY A 1 78 ? 6.621 4.545 1.987 1.00 97.81 78 GLY A CA 1
ATOM 580 C C . GLY A 1 78 ? 7.334 3.605 2.959 1.00 97.81 78 GLY A C 1
ATOM 581 O O . GLY A 1 78 ? 6.720 2.706 3.527 1.00 97.81 78 GLY A O 1
ATOM 582 N N . GLU A 1 79 ? 8.629 3.823 3.207 1.00 97.81 79 GLU A N 1
ATOM 583 C CA . GLU A 1 79 ? 9.363 3.051 4.217 1.00 97.81 79 GLU A CA 1
ATOM 584 C C . GLU A 1 79 ? 8.793 3.252 5.627 1.00 97.81 79 GLU A C 1
ATOM 586 O O . GLU A 1 79 ? 8.675 2.287 6.384 1.00 97.81 79 GLU A O 1
ATOM 591 N N . ASP A 1 80 ? 8.440 4.485 5.992 1.00 98.19 80 ASP A N 1
ATOM 592 C CA . ASP A 1 80 ? 7.839 4.782 7.292 1.00 98.19 80 ASP A CA 1
ATOM 593 C C . ASP A 1 80 ? 6.400 4.266 7.400 1.00 98.19 80 ASP A C 1
ATOM 595 O O . ASP A 1 80 ? 6.025 3.739 8.449 1.00 98.19 80 ASP A O 1
ATOM 599 N N . HIS A 1 81 ? 5.621 4.326 6.322 1.00 98.00 81 HIS A N 1
ATOM 600 C CA . HIS A 1 81 ? 4.267 3.784 6.278 1.00 98.00 81 HIS A CA 1
ATOM 601 C C . HIS A 1 81 ? 4.258 2.269 6.527 1.00 98.00 81 HIS A C 1
ATOM 603 O O . HIS A 1 81 ? 3.524 1.783 7.386 1.00 98.00 81 HIS A O 1
ATOM 609 N N . ILE A 1 82 ? 5.164 1.515 5.896 1.00 96.75 82 ILE A N 1
ATOM 610 C CA . ILE A 1 82 ? 5.286 0.064 6.123 1.00 96.75 82 ILE A CA 1
ATOM 611 C C . ILE A 1 82 ? 5.642 -0.257 7.580 1.00 96.75 82 ILE A C 1
ATOM 613 O O . ILE A 1 82 ? 5.164 -1.254 8.121 1.00 96.75 82 ILE A O 1
ATOM 617 N N . LYS A 1 83 ? 6.453 0.575 8.249 1.00 95.88 83 LYS A N 1
ATOM 618 C CA . LYS A 1 83 ? 6.744 0.402 9.686 1.00 95.88 83 LYS A CA 1
ATOM 619 C C . LYS A 1 83 ? 5.490 0.606 10.535 1.00 95.88 83 LYS A C 1
ATOM 621 O O . LYS A 1 83 ? 5.280 -0.144 11.485 1.00 95.88 83 LYS A O 1
ATOM 626 N N . GLN A 1 84 ? 4.657 1.591 10.199 1.00 95.56 84 GLN A N 1
ATOM 627 C CA . GLN A 1 84 ? 3.386 1.818 10.893 1.00 95.56 84 GLN A CA 1
ATOM 628 C C . GLN A 1 84 ? 2.439 0.632 10.700 1.00 95.56 84 GLN A C 1
ATOM 630 O O . GLN A 1 84 ? 1.917 0.107 11.685 1.00 95.56 84 GLN A O 1
ATOM 635 N N . ILE A 1 85 ? 2.302 0.149 9.462 1.00 95.88 85 ILE A N 1
ATOM 636 C CA . ILE A 1 85 ? 1.547 -1.067 9.141 1.00 95.88 85 ILE A CA 1
ATOM 637 C C . ILE A 1 85 ? 2.061 -2.241 9.981 1.00 95.88 85 ILE A C 1
ATOM 639 O O . ILE A 1 85 ? 1.274 -2.893 10.662 1.00 95.88 85 ILE A O 1
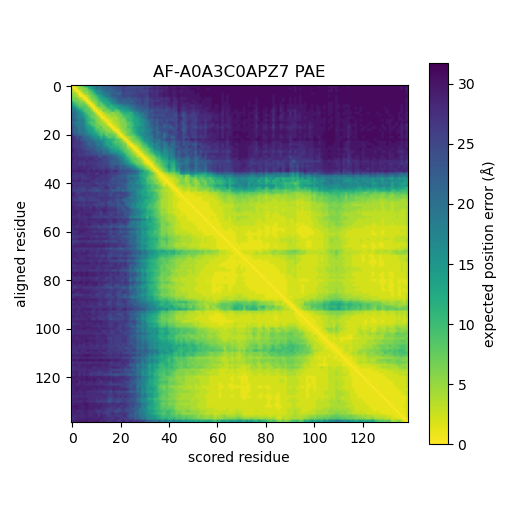ATOM 643 N N . ALA A 1 86 ? 3.375 -2.477 10.021 1.00 94.44 86 ALA A N 1
ATOM 644 C CA . ALA A 1 86 ? 3.958 -3.593 10.767 1.00 94.44 86 ALA A CA 1
ATOM 645 C C . ALA A 1 86 ? 3.627 -3.567 12.266 1.00 94.44 86 ALA A C 1
ATOM 647 O O . ALA A 1 86 ? 3.323 -4.608 12.846 1.00 94.44 86 ALA A O 1
ATOM 648 N N . VAL A 1 87 ? 3.638 -2.385 12.891 1.00 93.75 87 VAL A N 1
ATOM 649 C CA . VAL A 1 87 ? 3.245 -2.228 14.301 1.00 93.75 87 VAL A CA 1
ATOM 650 C C . VAL A 1 87 ? 1.764 -2.557 14.504 1.00 93.75 87 VAL A C 1
ATOM 652 O O . VAL A 1 87 ? 1.399 -3.166 15.509 1.00 93.75 87 VAL A O 1
ATOM 655 N N . ARG A 1 88 ? 0.905 -2.177 13.555 1.00 93.00 88 ARG A N 1
ATOM 656 C CA . ARG A 1 88 ? -0.550 -2.342 13.666 1.00 93.00 88 ARG A CA 1
ATOM 657 C C . ARG A 1 88 ? -1.044 -3.729 13.269 1.00 93.00 88 ARG A C 1
ATOM 659 O O . ARG A 1 88 ? -2.046 -4.183 13.816 1.00 93.00 88 ARG A O 1
ATOM 666 N N . MET A 1 89 ? -0.344 -4.435 12.385 1.00 90.12 89 MET A N 1
ATOM 667 C CA . MET A 1 89 ? -0.712 -5.793 11.959 1.00 90.12 89 MET A CA 1
ATOM 668 C C . MET A 1 89 ? -0.763 -6.795 13.124 1.00 90.12 89 MET A C 1
ATOM 670 O O . MET A 1 89 ? -1.444 -7.810 13.030 1.00 90.12 89 MET A O 1
ATOM 674 N N . ALA A 1 90 ? -0.098 -6.506 14.247 1.00 82.50 90 ALA A N 1
ATOM 675 C CA . ALA A 1 90 ? -0.190 -7.323 15.455 1.00 82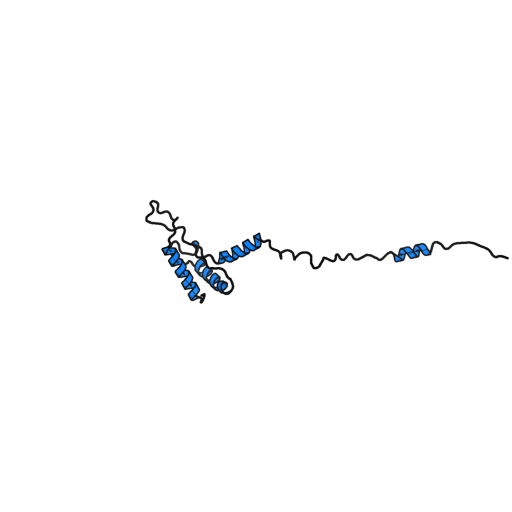.50 90 ALA A CA 1
ATOM 676 C C . ALA A 1 90 ? -1.563 -7.245 16.156 1.00 82.50 90 ALA A C 1
ATOM 678 O O . ALA A 1 90 ? -1.912 -8.152 16.911 1.00 82.50 90 ALA A O 1
ATOM 679 N N . SER A 1 91 ? -2.324 -6.166 15.953 1.00 87.12 91 SER A N 1
ATOM 680 C CA . SER A 1 91 ? -3.557 -5.875 16.696 1.00 87.12 91 SER A CA 1
ATOM 681 C C . SER A 1 91 ? -4.780 -5.601 15.821 1.00 87.12 91 SER A C 1
ATOM 683 O O . SER A 1 91 ? -5.878 -5.467 16.359 1.00 87.12 91 SER A O 1
ATOM 685 N N . THR A 1 92 ? -4.622 -5.525 14.497 1.00 86.12 92 THR A N 1
ATOM 686 C CA . THR A 1 92 ? -5.698 -5.151 13.567 1.00 86.12 92 THR A CA 1
ATOM 687 C C . THR A 1 92 ? -5.898 -6.210 12.478 1.00 86.12 92 THR A C 1
ATOM 689 O O . THR A 1 92 ? -4.919 -6.729 11.942 1.00 86.12 92 THR A O 1
ATOM 692 N N . PRO A 1 93 ? -7.152 -6.555 12.131 1.00 82.88 93 PRO A N 1
ATOM 693 C CA . PRO A 1 93 ? -7.457 -7.623 11.180 1.00 82.88 93 PRO A CA 1
ATOM 694 C C . PRO A 1 93 ? -7.588 -7.130 9.725 1.00 82.88 93 PRO A C 1
ATOM 696 O O . PRO A 1 93 ? -8.358 -7.707 8.956 1.00 82.88 93 PRO A O 1
ATOM 699 N N . PHE A 1 94 ? -6.882 -6.065 9.330 1.00 91.62 94 PHE A N 1
ATOM 700 C CA . PHE A 1 94 ? -6.946 -5.553 7.958 1.00 91.62 94 PHE A CA 1
ATOM 701 C C . PHE A 1 94 ? -5.861 -6.175 7.067 1.00 91.62 94 PHE A C 1
ATOM 703 O O . PHE A 1 94 ? -4.712 -6.316 7.494 1.00 91.62 94 PHE A O 1
ATOM 710 N N . PRO A 1 95 ? -6.192 -6.558 5.820 1.00 91.50 95 PRO A N 1
ATOM 711 C CA . PRO A 1 95 ? -5.189 -7.000 4.866 1.00 91.50 95 PRO A CA 1
ATOM 712 C C . PRO A 1 95 ? -4.362 -5.810 4.375 1.00 91.50 95 PRO A C 1
ATOM 714 O O . PRO A 1 95 ? -4.899 -4.739 4.106 1.00 91.50 95 PRO A O 1
ATOM 717 N N . VAL A 1 96 ? -3.065 -6.028 4.165 1.00 94.25 96 VAL A N 1
ATOM 718 C CA . VAL A 1 96 ? -2.213 -5.048 3.483 1.00 94.25 96 VAL A CA 1
ATOM 719 C C . VAL A 1 96 ? -2.458 -5.128 1.982 1.00 94.25 96 VAL A C 1
ATOM 721 O O . VAL A 1 96 ? -2.285 -6.187 1.367 1.00 94.25 96 VAL A O 1
ATOM 724 N N . VAL A 1 97 ? -2.834 -4.003 1.383 1.00 95.56 97 VAL A N 1
ATOM 725 C CA . VAL A 1 97 ? -3.069 -3.877 -0.055 1.00 95.56 97 VAL A CA 1
ATOM 726 C C . VAL A 1 97 ? -1.952 -3.041 -0.659 1.00 95.56 97 VAL A C 1
ATOM 728 O O . VAL A 1 97 ? -1.627 -1.973 -0.161 1.00 95.56 97 VAL A O 1
ATOM 731 N N . VAL A 1 98 ? -1.362 -3.526 -1.748 1.00 96.19 98 VAL A N 1
ATOM 732 C CA . VAL A 1 98 ? -0.419 -2.746 -2.558 1.00 96.19 98 VAL A CA 1
ATOM 733 C C . VAL A 1 98 ? -1.151 -2.342 -3.821 1.00 96.19 98 VAL A C 1
ATOM 735 O O . VAL A 1 98 ? -1.619 -3.222 -4.552 1.00 96.19 98 VAL A O 1
ATOM 738 N N . GLU A 1 99 ? -1.271 -1.041 -4.061 1.00 94.62 99 GLU A N 1
ATOM 739 C CA . GLU A 1 99 ? -1.936 -0.547 -5.257 1.00 94.62 99 GLU A CA 1
ATOM 740 C C . GLU A 1 99 ? -1.191 -0.997 -6.521 1.00 94.62 99 GLU A C 1
ATOM 742 O O . GLU A 1 99 ? 0.045 -0.915 -6.587 1.00 94.62 99 GLU A O 1
ATOM 747 N N . PRO A 1 100 ? -1.927 -1.487 -7.535 1.00 93.38 100 PRO A N 1
ATOM 748 C CA . PRO A 1 100 ? -1.338 -1.771 -8.830 1.00 93.38 100 PRO A CA 1
ATOM 749 C C . PRO A 1 100 ? -0.860 -0.472 -9.476 1.00 93.38 100 PRO A C 1
ATOM 751 O O . PRO A 1 100 ? -1.454 0.593 -9.296 1.00 93.38 100 PRO A O 1
ATOM 754 N N . SER A 1 101 ? 0.201 -0.561 -10.269 1.00 92.81 101 SER A N 1
ATOM 755 C CA . SER A 1 101 ? 0.636 0.558 -11.092 1.00 92.81 101 SER A CA 1
ATOM 756 C C . SER A 1 101 ? -0.473 0.958 -12.059 1.00 92.81 101 SER A C 1
ATOM 758 O O . SER A 1 101 ? -1.121 0.121 -12.690 1.00 92.81 101 SER A O 1
ATOM 760 N N . SER A 1 102 ? -0.686 2.263 -12.184 1.00 91.38 102 SER A N 1
ATOM 761 C CA . SER A 1 102 ? -1.713 2.825 -13.067 1.00 91.38 102 SER A CA 1
ATOM 762 C C . SER A 1 102 ? -1.133 3.772 -14.117 1.00 91.38 102 SER A C 1
ATOM 764 O O . SER A 1 102 ? -1.808 4.128 -15.085 1.00 91.38 102 SER A O 1
ATOM 766 N N . MET A 1 103 ? 0.141 4.143 -13.955 1.00 89.12 103 MET A N 1
ATOM 767 C CA . MET A 1 103 ? 0.813 5.162 -14.759 1.00 89.12 103 MET A CA 1
ATOM 768 C C . MET A 1 103 ? 2.085 4.656 -15.454 1.00 89.12 103 MET A C 1
ATOM 770 O O . MET A 1 103 ? 3.019 5.418 -15.708 1.00 89.12 103 MET A O 1
ATOM 774 N N . SER A 1 104 ? 2.147 3.366 -15.789 1.00 90.88 104 SER A N 1
ATOM 775 C CA . SER A 1 104 ? 3.278 2.809 -16.533 1.00 90.88 104 SER A CA 1
ATOM 776 C C . SER A 1 104 ? 3.176 3.121 -18.027 1.00 90.88 104 SER A C 1
ATOM 778 O O . SER A 1 104 ? 2.098 3.098 -18.628 1.00 90.88 104 SER A O 1
ATOM 780 N N . ILE A 1 105 ? 4.325 3.384 -18.651 1.00 91.12 105 ILE A N 1
ATOM 781 C CA . ILE A 1 105 ? 4.442 3.522 -20.106 1.00 91.12 105 ILE A CA 1
ATOM 782 C C . ILE A 1 105 ? 4.548 2.126 -20.721 1.00 91.12 105 ILE A C 1
ATOM 784 O O . ILE A 1 105 ? 5.377 1.315 -20.310 1.00 91.12 105 ILE A O 1
ATOM 788 N N . LYS A 1 106 ? 3.736 1.855 -21.745 1.00 91.94 106 LYS A N 1
ATOM 789 C CA . LYS A 1 106 ? 3.824 0.631 -22.545 1.00 91.94 106 LYS A CA 1
ATOM 790 C C . LYS A 1 106 ? 4.479 0.951 -23.884 1.00 91.94 106 LYS A C 1
ATOM 792 O O . LYS A 1 106 ? 3.854 1.566 -24.736 1.00 91.94 106 LYS A O 1
ATOM 797 N N . GLU A 1 107 ? 5.714 0.496 -24.094 1.00 90.62 107 GLU A N 1
ATOM 798 C CA . GLU A 1 107 ? 6.489 0.802 -25.313 1.00 90.62 107 GLU A CA 1
ATOM 799 C C . GLU A 1 107 ? 5.828 0.329 -26.613 1.00 90.62 107 GLU A C 1
ATOM 801 O O . GLU A 1 107 ? 6.077 0.887 -27.678 1.00 90.62 107 GLU A O 1
ATOM 806 N N . SER A 1 108 ? 4.970 -0.691 -26.527 1.00 92.06 108 SER A N 1
ATOM 807 C CA . SER A 1 108 ? 4.225 -1.208 -27.672 1.00 92.06 108 SER A CA 1
ATOM 808 C C . SER A 1 108 ? 2.998 -0.367 -28.045 1.00 92.06 108 SER A C 1
ATOM 810 O O . SER A 1 108 ? 2.334 -0.706 -29.021 1.00 92.06 108 SER A O 1
ATOM 812 N N . SER A 1 109 ? 2.614 0.639 -27.248 1.00 93.81 109 SER A N 1
ATOM 813 C CA . SER A 1 109 ? 1.483 1.511 -27.576 1.00 93.81 109 SER A CA 1
ATOM 814 C C . SER A 1 109 ? 1.935 2.654 -28.487 1.00 93.81 109 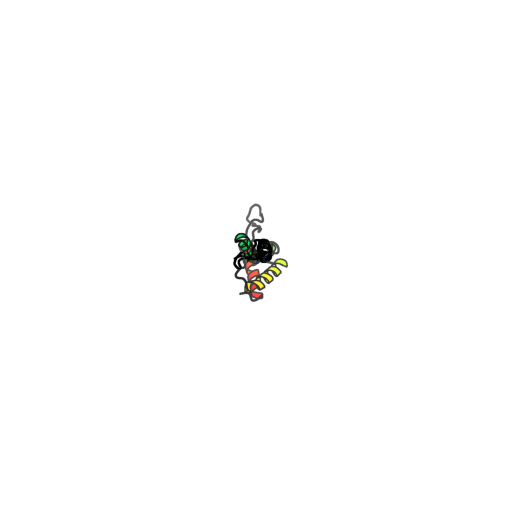SER A C 1
ATOM 816 O O . SER A 1 109 ? 3.048 3.157 -28.363 1.00 93.81 109 SER A O 1
ATOM 818 N N . GLU A 1 110 ? 1.069 3.065 -29.417 1.00 94.06 110 GLU A N 1
ATOM 819 C CA . GLU A 1 110 ? 1.371 4.106 -30.413 1.00 94.06 110 GLU A CA 1
ATOM 820 C C . GLU A 1 110 ? 1.815 5.423 -29.760 1.00 94.06 110 GLU A C 1
ATOM 822 O O . GLU A 1 110 ? 2.810 6.022 -30.163 1.00 94.06 110 GLU A O 1
ATOM 827 N N . TYR A 1 111 ? 1.096 5.841 -28.717 1.00 93.94 111 TYR A N 1
ATOM 828 C CA . TYR A 1 111 ? 1.288 7.142 -28.076 1.00 93.94 111 TYR A CA 1
ATOM 829 C C . TYR A 1 111 ? 2.109 7.098 -26.786 1.00 93.94 111 TYR A C 1
ATOM 831 O O . TYR A 1 111 ? 2.453 8.154 -26.259 1.00 93.94 111 TYR A O 1
ATOM 839 N N . LYS A 1 112 ? 2.429 5.903 -26.267 1.00 93.69 112 LYS A N 1
ATOM 840 C CA . LYS A 1 112 ? 3.272 5.711 -25.072 1.00 93.69 112 LYS A CA 1
ATOM 841 C C . LYS A 1 112 ? 2.806 6.502 -23.842 1.00 93.69 112 LYS A C 1
ATOM 843 O O . LYS A 1 112 ? 3.618 6.981 -23.053 1.00 93.69 112 LYS A O 1
ATOM 848 N N . TYR A 1 113 ? 1.494 6.646 -23.673 1.00 94.00 113 TYR A N 1
ATOM 849 C CA . TYR A 1 113 ? 0.941 7.352 -22.523 1.00 94.00 113 TYR A CA 1
ATOM 850 C C . TYR A 1 113 ? 1.124 6.553 -21.219 1.00 94.00 113 TYR A C 1
ATOM 852 O O . TYR A 1 113 ? 1.014 5.323 -21.236 1.00 94.00 113 TYR A O 1
ATOM 860 N N . PRO A 1 114 ? 1.366 7.235 -20.083 1.00 92.12 114 PRO A N 1
ATOM 861 C CA . PRO A 1 114 ? 1.481 6.617 -18.765 1.00 92.12 114 PRO A CA 1
ATOM 862 C C . PRO A 1 114 ? 0.086 6.345 -18.188 1.00 92.12 114 PRO A C 1
ATOM 864 O O . PRO A 1 114 ? -0.361 7.018 -17.266 1.00 92.12 114 PRO A O 1
ATOM 867 N N . ILE A 1 115 ? -0.636 5.409 -18.797 1.00 92.00 115 ILE A N 1
ATOM 868 C CA . ILE A 1 115 ? -2.014 5.038 -18.419 1.00 92.00 115 ILE A CA 1
ATOM 869 C C . ILE A 1 115 ? -2.191 3.520 -18.324 1.00 92.00 115 ILE A C 1
ATOM 871 O O . ILE A 1 115 ? -3.309 3.005 -18.373 1.00 92.00 115 ILE A O 1
ATOM 875 N N . HIS A 1 116 ? -1.083 2.783 -18.322 1.00 92.50 116 HIS A N 1
ATOM 876 C CA . HIS A 1 116 ? -1.093 1.332 -18.361 1.00 92.50 116 HIS A CA 1
ATOM 877 C C . HIS A 1 116 ? -0.618 0.761 -17.028 1.00 92.50 116 HIS A C 1
ATOM 879 O O . HIS A 1 116 ? 0.240 1.338 -16.361 1.00 92.50 116 HIS A O 1
ATOM 885 N N . GLY A 1 117 ? -1.157 -0.403 -16.672 1.00 93.12 117 GLY A N 1
ATOM 886 C CA . GLY A 1 117 ? -0.602 -1.228 -15.606 1.00 93.12 117 GLY A CA 1
ATOM 887 C C . GLY A 1 117 ? 0.644 -1.985 -16.056 1.00 93.12 117 GLY A C 1
ATOM 888 O O . GLY A 1 117 ? 0.910 -2.131 -17.256 1.00 93.12 117 GLY A O 1
ATOM 889 N N . ASN A 1 118 ? 1.409 -2.455 -15.078 1.00 94.69 118 ASN A N 1
ATOM 890 C CA . ASN A 1 118 ? 2.602 -3.262 -15.275 1.00 94.69 118 ASN A CA 1
ATOM 891 C C . ASN A 1 118 ? 2.662 -4.374 -14.218 1.00 94.69 118 ASN A C 1
ATOM 893 O O . ASN A 1 118 ? 3.198 -4.185 -13.128 1.00 94.69 118 ASN A O 1
ATOM 897 N N . ASP A 1 119 ? 2.146 -5.548 -14.584 1.00 94.81 119 ASP A N 1
ATOM 898 C CA . ASP A 1 119 ? 2.034 -6.711 -13.695 1.00 94.81 119 ASP A CA 1
ATOM 899 C C . ASP A 1 119 ? 3.391 -7.152 -13.120 1.00 94.81 119 ASP A C 1
ATOM 901 O O . ASP A 1 119 ? 3.484 -7.534 -11.950 1.00 94.81 119 ASP A O 1
ATOM 905 N N . ASP A 1 120 ? 4.463 -7.060 -13.916 1.00 94.94 120 ASP A N 1
ATOM 906 C CA . ASP A 1 120 ? 5.812 -7.391 -13.459 1.00 94.94 120 ASP A CA 1
ATOM 907 C C . ASP A 1 120 ? 6.260 -6.411 -12.373 1.00 94.94 120 ASP A C 1
ATOM 909 O O . ASP A 1 120 ? 6.757 -6.827 -11.323 1.00 94.94 120 ASP A O 1
ATOM 913 N N . LEU A 1 121 ? 6.076 -5.106 -12.591 1.00 95.50 121 LEU A N 1
ATOM 914 C CA . LEU A 1 121 ? 6.399 -4.083 -11.597 1.00 95.50 121 LEU A CA 1
ATOM 915 C C . LEU A 1 121 ? 5.576 -4.270 -10.319 1.00 95.50 121 LEU A C 1
ATOM 917 O O . LEU A 1 121 ? 6.133 -4.194 -9.223 1.00 95.50 121 LEU A O 1
ATOM 921 N N . ASP A 1 122 ? 4.288 -4.565 -10.449 1.00 96.25 122 ASP A N 1
ATOM 922 C CA . ASP A 1 122 ? 3.379 -4.760 -9.320 1.00 96.25 122 ASP A CA 1
ATOM 923 C C . ASP A 1 122 ? 3.786 -5.980 -8.485 1.00 96.25 122 ASP A C 1
ATOM 925 O O . ASP A 1 122 ? 3.797 -5.932 -7.250 1.00 96.25 122 ASP A O 1
ATOM 929 N N . 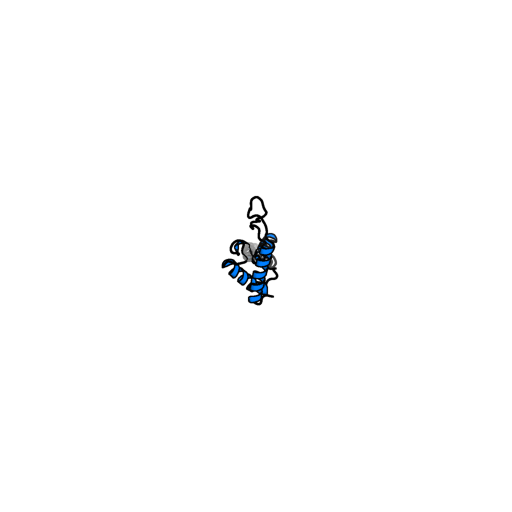MET A 1 123 ? 4.224 -7.057 -9.144 1.00 97.38 123 MET A N 1
ATOM 930 C CA . MET A 1 123 ? 4.788 -8.226 -8.473 1.00 97.38 123 MET A CA 1
ATOM 931 C C . MET A 1 123 ? 6.089 -7.885 -7.735 1.00 97.38 123 MET A C 1
ATOM 933 O O . MET A 1 123 ? 6.289 -8.306 -6.593 1.00 97.38 123 MET A O 1
ATOM 937 N N . HIS A 1 124 ? 6.973 -7.091 -8.345 1.00 97.25 124 HIS A N 1
ATOM 938 C CA . HIS A 1 124 ? 8.204 -6.641 -7.690 1.00 97.25 124 HIS A CA 1
ATOM 939 C C . HIS A 1 124 ? 7.919 -5.753 -6.478 1.00 97.25 124 HIS A C 1
ATOM 941 O O . HIS A 1 124 ? 8.515 -5.974 -5.423 1.00 97.25 124 HIS A O 1
ATOM 947 N N . ARG A 1 125 ? 6.995 -4.792 -6.601 1.00 97.38 125 ARG A N 1
ATOM 948 C CA . ARG A 1 125 ? 6.552 -3.933 -5.495 1.00 97.38 125 ARG A CA 1
ATOM 949 C C . ARG A 1 125 ? 6.035 -4.787 -4.344 1.00 97.38 125 ARG A C 1
ATOM 951 O O . ARG A 1 125 ? 6.571 -4.698 -3.243 1.00 97.38 125 ARG A O 1
ATOM 958 N N . ARG A 1 126 ? 5.108 -5.712 -4.615 1.00 96.62 126 ARG A N 1
ATOM 959 C CA . ARG A 1 126 ? 4.593 -6.661 -3.614 1.00 96.62 126 ARG A CA 1
ATOM 960 C C . ARG A 1 126 ? 5.713 -7.439 -2.920 1.00 96.62 126 ARG A C 1
ATOM 962 O O . ARG A 1 126 ? 5.728 -7.527 -1.696 1.00 96.62 126 ARG A O 1
ATOM 969 N N . ASN A 1 127 ? 6.674 -7.964 -3.677 1.00 96.94 127 ASN A N 1
ATOM 970 C CA . ASN A 1 127 ? 7.795 -8.722 -3.119 1.00 96.94 127 ASN A CA 1
ATOM 971 C C . ASN A 1 127 ? 8.691 -7.881 -2.198 1.00 96.94 127 ASN A C 1
ATOM 973 O O . ASN A 1 127 ? 9.199 -8.406 -1.208 1.00 96.94 127 ASN A O 1
ATOM 977 N N . VAL A 1 128 ? 8.903 -6.598 -2.509 1.00 97.00 128 VAL A N 1
ATOM 978 C CA . VAL A 1 128 ? 9.648 -5.676 -1.636 1.00 97.00 128 VAL A CA 1
ATOM 979 C C . VAL A 1 128 ? 8.898 -5.466 -0.323 1.00 97.00 128 VAL A C 1
ATOM 981 O O . VAL A 1 128 ? 9.496 -5.649 0.737 1.00 97.00 128 VAL A O 1
ATOM 984 N N . ILE A 1 129 ? 7.593 -5.177 -0.387 1.00 96.94 129 ILE A N 1
ATOM 985 C CA . ILE A 1 129 ? 6.750 -4.989 0.804 1.00 96.94 129 ILE A CA 1
ATOM 986 C C . ILE A 1 129 ? 6.779 -6.230 1.698 1.00 96.94 129 ILE A C 1
ATOM 988 O O . ILE A 1 129 ? 7.083 -6.130 2.885 1.00 96.94 129 ILE A O 1
ATOM 992 N N . VAL A 1 130 ? 6.534 -7.412 1.124 1.00 95.69 130 VAL A N 1
ATOM 993 C CA . VAL A 1 130 ? 6.527 -8.682 1.866 1.00 95.69 130 VAL A CA 1
ATOM 994 C C . VAL A 1 130 ? 7.864 -8.915 2.568 1.00 95.69 130 VAL A C 1
ATOM 996 O O . VAL A 1 130 ? 7.885 -9.216 3.758 1.00 95.69 130 VAL A O 1
ATOM 999 N N . LYS A 1 131 ? 8.990 -8.716 1.872 1.00 96.25 131 LYS A N 1
ATOM 1000 C CA . LYS A 1 131 ? 10.324 -8.884 2.470 1.00 96.25 131 LYS A CA 1
ATOM 1001 C C . LYS A 1 131 ? 10.574 -7.911 3.620 1.00 96.25 131 LYS A C 1
ATOM 1003 O O . LYS A 1 131 ? 11.196 -8.294 4.608 1.00 96.25 131 LYS A O 1
ATOM 1008 N N . MET A 1 132 ? 10.111 -6.668 3.506 1.00 95.75 132 MET A N 1
ATOM 1009 C CA . MET A 1 132 ? 10.257 -5.676 4.571 1.00 95.75 132 MET A CA 1
ATOM 1010 C C . MET A 1 132 ? 9.423 -6.034 5.799 1.00 95.75 132 MET A C 1
ATOM 1012 O O . MET A 1 132 ? 9.951 -6.022 6.909 1.00 95.75 132 MET A O 1
ATOM 1016 N N . LEU A 1 133 ? 8.161 -6.418 5.609 1.00 94.19 133 LEU A N 1
ATOM 1017 C CA . LEU A 1 133 ? 7.299 -6.881 6.699 1.00 94.19 133 LEU A CA 1
ATOM 1018 C C . LEU A 1 133 ? 7.900 -8.111 7.400 1.00 94.19 133 LEU A C 1
ATOM 1020 O O . LEU A 1 133 ? 8.051 -8.115 8.623 1.00 94.19 133 LEU A O 1
ATOM 1024 N N . GLN A 1 134 ? 8.375 -9.093 6.630 1.00 94.50 134 GLN A N 1
ATOM 1025 C CA . GLN A 1 134 ? 9.076 -10.269 7.158 1.00 94.50 134 GLN A CA 1
ATOM 1026 C C . GLN A 1 134 ? 10.348 -9.899 7.931 1.00 94.50 134 GLN A C 1
ATOM 1028 O O . GLN A 1 134 ? 10.629 -10.492 8.970 1.00 94.50 134 GLN A O 1
ATOM 1033 N N . SER A 1 135 ? 11.103 -8.889 7.481 1.00 95.31 135 SER A N 1
ATOM 1034 C CA . SER A 1 135 ? 12.292 -8.405 8.203 1.00 95.31 135 SER A CA 1
ATOM 1035 C C . SER A 1 135 ? 11.970 -7.789 9.572 1.00 95.31 135 SER A C 1
ATOM 1037 O O . SER A 1 135 ? 12.839 -7.731 10.440 1.00 95.31 135 SER A O 1
ATOM 1039 N N . MET A 1 136 ? 10.715 -7.379 9.783 1.00 94.69 136 MET A N 1
ATOM 1040 C CA . MET A 1 136 ? 10.182 -6.884 11.056 1.00 94.69 136 MET A CA 1
ATOM 1041 C C . MET A 1 136 ? 9.450 -7.974 11.856 1.00 94.69 136 MET A C 1
ATOM 1043 O O . MET A 1 136 ? 8.794 -7.669 12.848 1.00 94.69 136 MET A O 1
ATOM 1047 N N . ASN A 1 137 ? 9.599 -9.245 11.463 1.00 91.62 137 ASN A N 1
ATOM 1048 C CA . ASN A 1 137 ? 8.957 -10.419 12.065 1.00 91.62 137 ASN A CA 1
ATOM 1049 C C . ASN A 1 137 ? 7.422 -10.434 11.960 1.00 91.62 137 ASN A C 1
ATOM 1051 O O . ASN A 1 137 ? 6.754 -11.078 12.770 1.00 91.62 137 ASN A O 1
ATOM 1055 N N . VAL A 1 138 ? 6.867 -9.759 10.952 1.00 87.75 138 VAL A N 1
ATOM 1056 C CA . VAL A 1 138 ? 5.454 -9.882 10.583 1.00 87.75 138 VAL A CA 1
ATOM 1057 C C . VAL A 1 138 ? 5.303 -11.091 9.652 1.00 87.75 138 VAL A C 1
ATOM 1059 O O . VAL A 1 138 ? 6.052 -11.209 8.678 1.00 87.75 138 VAL A O 1
ATOM 1062 N N . GLN A 1 139 ? 4.388 -12.005 9.991 1.00 71.69 139 GLN A N 1
ATOM 1063 C CA . GLN A 1 139 ? 4.149 -13.268 9.275 1.00 71.69 139 GLN A CA 1
ATOM 1064 C C . GLN A 1 139 ? 2.946 -13.178 8.344 1.00 71.69 139 GLN A C 1
ATOM 1066 O O . GLN A 1 139 ? 1.921 -12.608 8.778 1.00 71.69 139 GLN A O 1
#

Sequence (139 aa):
MSIQPKIASLPAIALAAMLISGCQHKQHHAEIPYDSVAPLGTISDDIWQKQEENGEASDFVIVESEFVGTTAKLNAAGEDHIKQIAVRMASTPFPVVVEPSSMSIKESSEYKYPIHGNDDLDMHRRNVIVKMLQSMNVQ